Protein AF-A0A9P6APE2-F1 (afdb_monomer_lite)

Secondary structure (DSSP, 8-state):
------------TT---PPPPPSTTTTS--TTSGGG------GGGSTTS---HHHH-HHHHHHHHHHHHHHHHHHHHHHHHHHHHHHHHHHHHHHHHHHHHHHH---HHHHHHHHHHHHHHHHHHHHHHHHHT--

Organism: NCBI:txid1448309

Structure (mmCIF, N/CA/C/O backbone):
data_AF-A0A9P6APE2-F1
#
_entry.id   AF-A0A9P6APE2-F1
#
loop_
_atom_site.group_PDB
_atom_site.id
_atom_site.type_symbol
_atom_site.label_atom_id
_atom_site.label_alt_id
_atom_site.label_comp_id
_atom_site.label_asym_id
_atom_site.label_entity_id
_atom_site.label_seq_id
_atom_site.pdbx_PDB_ins_code
_atom_site.Cartn_x
_atom_site.Cartn_y
_atom_site.Cartn_z
_atom_site.occupancy
_atom_site.B_iso_or_equiv
_atom_site.auth_seq_id
_atom_site.auth_comp_id
_atom_site.auth_asym_id
_atom_site.auth_atom_id
_atom_site.pdbx_PDB_model_num
ATOM 1 N N . MET A 1 1 ? -27.634 24.650 -45.430 1.00 32.34 1 MET A N 1
ATOM 2 C CA . MET A 1 1 ? -27.142 23.444 -46.127 1.00 32.34 1 MET A CA 1
ATOM 3 C C . MET A 1 1 ? -25.863 23.854 -46.843 1.00 32.34 1 MET A C 1
ATOM 5 O O . MET A 1 1 ? -25.948 24.562 -47.834 1.00 32.34 1 MET A O 1
ATOM 9 N N . VAL A 1 2 ? -24.692 23.590 -46.256 1.00 36.38 2 VAL A N 1
ATOM 10 C CA . VAL A 1 2 ? -23.396 23.996 -46.831 1.00 36.38 2 VAL A CA 1
ATOM 11 C C . VAL A 1 2 ? -22.705 22.730 -47.317 1.00 36.38 2 VAL A C 1
ATOM 13 O O . VAL A 1 2 ? -22.309 21.895 -46.507 1.00 36.38 2 VAL A O 1
ATOM 16 N N . GLU A 1 3 ? -22.609 22.563 -48.633 1.00 38.06 3 GLU A N 1
ATOM 17 C CA . GLU A 1 3 ? -21.834 21.484 -49.241 1.00 38.06 3 GLU A CA 1
ATOM 18 C C . GLU A 1 3 ? -20.341 21.741 -49.024 1.00 38.06 3 GLU A C 1
ATOM 20 O O . GLU A 1 3 ? -19.761 22.695 -49.550 1.00 38.06 3 GLU A O 1
ATOM 25 N N . TYR A 1 4 ? -19.697 20.870 -48.251 1.00 32.28 4 TYR A N 1
ATOM 26 C CA . TYR A 1 4 ? -18.245 20.853 -48.139 1.00 32.28 4 TYR A CA 1
ATOM 27 C C . TYR A 1 4 ? -17.658 20.274 -49.430 1.00 32.28 4 TYR A C 1
ATOM 29 O O . TYR A 1 4 ? -17.611 19.060 -49.636 1.00 32.28 4 TYR A O 1
ATOM 37 N N . ARG A 1 5 ? -17.186 21.155 -50.316 1.00 41.78 5 ARG A N 1
ATOM 38 C CA . ARG A 1 5 ? -16.381 20.785 -51.484 1.00 41.78 5 ARG A CA 1
ATOM 39 C C . ARG A 1 5 ? -15.081 20.132 -51.000 1.00 41.78 5 ARG A C 1
ATOM 41 O O . ARG A 1 5 ? -14.122 20.829 -50.669 1.00 41.78 5 ARG A O 1
ATOM 48 N N . ARG A 1 6 ? -15.026 18.795 -50.971 1.00 46.59 6 ARG A N 1
ATOM 49 C CA . ARG A 1 6 ? -13.772 18.045 -50.802 1.00 46.59 6 ARG A CA 1
ATOM 50 C C . ARG A 1 6 ? -12.867 18.361 -51.991 1.00 46.59 6 ARG A C 1
ATOM 52 O O . ARG A 1 6 ? -13.025 17.796 -53.068 1.00 46.59 6 ARG A O 1
ATOM 59 N N . ARG A 1 7 ? -11.917 19.278 -51.806 1.00 42.88 7 ARG A N 1
ATOM 60 C CA . ARG A 1 7 ? -10.732 19.338 -52.665 1.00 42.88 7 ARG A CA 1
ATOM 61 C C . ARG A 1 7 ? -9.956 18.053 -52.402 1.00 42.88 7 ARG A C 1
ATOM 63 O O . ARG A 1 7 ? -9.355 17.905 -51.342 1.00 42.88 7 ARG A O 1
ATOM 70 N N . SER A 1 8 ? -10.022 17.112 -53.333 1.00 45.38 8 SER A N 1
ATOM 71 C CA . SER A 1 8 ? -9.155 15.941 -53.366 1.00 45.38 8 SER A CA 1
ATOM 72 C C . SER A 1 8 ? -7.711 16.434 -53.471 1.00 45.38 8 SER A C 1
ATOM 74 O O . SER A 1 8 ? -7.248 16.820 -54.542 1.00 45.38 8 SER A O 1
ATOM 76 N N . LYS A 1 9 ? -7.006 16.485 -52.334 1.00 55.78 9 LYS A N 1
ATOM 77 C CA . LYS A 1 9 ? -5.546 16.576 -52.338 1.00 55.78 9 LYS A CA 1
ATOM 78 C C . LYS A 1 9 ? -5.054 15.327 -53.059 1.00 55.78 9 LYS A C 1
ATOM 80 O O . LYS A 1 9 ? -5.344 14.217 -52.626 1.00 55.78 9 LYS A O 1
ATOM 85 N N . ILE A 1 10 ? -4.384 15.526 -54.188 1.00 55.19 10 ILE A N 1
ATOM 86 C CA . ILE A 1 10 ? -3.673 14.468 -54.898 1.00 55.19 10 ILE A CA 1
ATOM 87 C C . ILE A 1 10 ? -2.603 13.975 -53.925 1.00 55.19 10 ILE A C 1
ATOM 89 O O . ILE A 1 10 ? -1.643 14.684 -53.636 1.00 55.19 10 ILE A O 1
ATOM 93 N N . ILE A 1 11 ? -2.842 12.805 -53.343 1.00 57.62 11 ILE A N 1
ATOM 94 C CA . ILE A 1 11 ? -1.864 12.092 -52.531 1.00 57.62 11 ILE A CA 1
ATOM 95 C C . ILE A 1 11 ? -0.781 11.634 -53.517 1.00 57.62 11 ILE A C 1
ATOM 97 O O . ILE A 1 11 ? -1.109 11.026 -54.540 1.00 57.62 11 ILE A O 1
ATOM 101 N N . SER A 1 12 ? 0.481 12.013 -53.277 1.00 63.25 12 SER A N 1
ATOM 102 C CA . SER A 1 12 ? 1.607 11.566 -54.110 1.00 63.25 12 SER A CA 1
ATOM 103 C C . SER A 1 12 ? 1.589 10.039 -54.195 1.00 63.25 12 SER A C 1
ATOM 105 O O . SER A 1 12 ? 1.240 9.386 -53.215 1.00 63.25 12 SER A O 1
ATOM 107 N N . ARG A 1 13 ? 1.938 9.456 -55.349 1.00 56.19 13 ARG A N 1
ATOM 108 C CA . ARG A 1 13 ? 1.876 7.992 -55.543 1.00 56.19 13 ARG A CA 1
ATOM 109 C C . ARG A 1 13 ? 2.740 7.212 -54.546 1.00 56.19 13 ARG A C 1
ATOM 111 O O . ARG A 1 13 ? 2.429 6.057 -54.286 1.00 56.19 13 ARG A O 1
ATOM 118 N N . ASP A 1 14 ? 3.733 7.874 -53.960 1.00 56.56 14 ASP A N 1
ATOM 119 C CA . ASP A 1 14 ? 4.653 7.313 -52.967 1.00 56.56 14 ASP A CA 1
ATOM 120 C C . ASP A 1 14 ? 4.332 7.758 -51.530 1.00 56.56 14 ASP A C 1
ATOM 122 O O . ASP A 1 14 ? 5.128 7.558 -50.618 1.00 56.56 14 ASP A O 1
ATOM 126 N N . ALA A 1 15 ? 3.188 8.409 -51.304 1.00 59.09 15 ALA A N 1
ATOM 127 C CA . ALA A 1 15 ? 2.824 8.849 -49.967 1.00 59.09 15 ALA A CA 1
ATOM 128 C C . ALA A 1 15 ? 2.427 7.647 -49.104 1.00 59.09 15 ALA A C 1
ATOM 130 O O . ALA A 1 15 ? 1.504 6.899 -49.439 1.00 59.09 15 ALA A O 1
ATOM 131 N N . TYR A 1 16 ? 3.103 7.505 -47.967 1.00 61.31 16 TYR A N 1
ATOM 132 C CA . TYR A 1 16 ? 2.732 6.550 -46.936 1.00 61.31 16 TYR A CA 1
ATOM 133 C C . TYR A 1 16 ? 1.323 6.873 -46.424 1.00 61.31 16 TYR A C 1
ATOM 135 O O . TYR A 1 16 ? 1.062 7.970 -45.927 1.00 61.31 16 TYR A O 1
ATOM 143 N N . ILE A 1 17 ? 0.399 5.924 -46.586 1.00 65.38 17 ILE A N 1
ATOM 144 C CA . ILE A 1 17 ? -0.952 6.011 -46.032 1.00 65.38 17 ILE A CA 1
ATOM 145 C C . ILE A 1 17 ? -0.917 5.272 -44.693 1.00 65.38 17 ILE A C 1
ATOM 147 O O . ILE A 1 17 ? -0.709 4.056 -44.709 1.00 65.38 17 ILE A O 1
ATOM 151 N N . PRO A 1 18 ? -1.116 5.963 -43.554 1.00 61.69 18 PRO A N 1
ATOM 152 C CA . PRO A 1 18 ? -1.183 5.298 -42.262 1.00 61.69 18 PRO A CA 1
ATOM 153 C C . PRO A 1 18 ? -2.294 4.239 -42.254 1.00 61.69 18 PRO A C 1
ATOM 155 O O . PRO A 1 18 ? -3.334 4.446 -42.897 1.00 61.69 18 PRO A O 1
ATOM 158 N N . PRO A 1 19 ? -2.105 3.120 -41.539 1.00 70.50 19 PRO A N 1
ATOM 159 C CA . PRO A 1 19 ? -3.157 2.128 -41.371 1.00 70.50 19 PRO A CA 1
ATOM 160 C C . PRO A 1 19 ? -4.410 2.762 -40.747 1.00 70.50 19 PRO A C 1
ATOM 162 O O . PRO A 1 19 ? -4.355 3.755 -40.019 1.00 70.50 19 PRO A O 1
ATOM 165 N N . MET A 1 20 ? -5.581 2.218 -41.091 1.00 72.94 20 MET A N 1
ATOM 166 C CA . MET A 1 20 ? -6.843 2.712 -40.542 1.00 72.94 20 MET A CA 1
ATOM 167 C C . MET A 1 20 ? -6.895 2.438 -39.042 1.00 72.94 20 MET A C 1
ATOM 169 O O . MET A 1 20 ? -6.925 1.284 -38.624 1.00 72.94 20 MET A O 1
ATOM 173 N N . LEU A 1 21 ? -6.973 3.509 -38.258 1.00 69.00 21 LEU A N 1
ATOM 174 C CA . LEU A 1 21 ? -7.105 3.421 -36.814 1.00 69.00 21 LEU A CA 1
ATOM 175 C C . LEU A 1 21 ? -8.481 2.859 -36.433 1.00 69.00 21 LEU A C 1
ATOM 177 O O . LEU A 1 21 ? -9.518 3.389 -36.855 1.00 69.00 21 LEU A O 1
ATOM 181 N N . SER A 1 22 ? -8.487 1.803 -35.623 1.00 76.38 22 SER A N 1
ATOM 182 C CA . SER A 1 22 ? -9.709 1.271 -35.018 1.00 76.38 22 SER A CA 1
ATOM 183 C C . SER A 1 22 ? -10.376 2.346 -34.151 1.00 76.38 22 SER A C 1
ATOM 185 O O . SER A 1 22 ? -9.709 3.068 -33.409 1.00 76.38 22 SER A O 1
ATOM 187 N N . LYS A 1 23 ? -11.702 2.494 -34.254 1.00 75.31 23 LYS A N 1
ATOM 188 C CA . LYS A 1 23 ? -12.455 3.472 -33.440 1.00 75.31 23 LYS A CA 1
ATOM 189 C C . LYS A 1 23 ? -12.864 2.877 -32.099 1.00 75.31 23 LYS A C 1
ATOM 191 O O . LYS A 1 23 ? -13.124 3.598 -31.135 1.00 75.31 23 LYS A O 1
ATOM 196 N N . GLU A 1 24 ? -12.936 1.558 -32.049 1.00 75.25 24 GLU A N 1
ATOM 197 C CA . GLU A 1 24 ? -13.211 0.763 -30.875 1.00 75.25 24 GLU A CA 1
ATOM 198 C C . GLU A 1 24 ? -12.045 0.914 -29.891 1.00 75.25 24 GLU A C 1
ATOM 200 O O . GLU A 1 24 ? -10.941 0.452 -30.148 1.00 75.25 24 GLU A O 1
ATOM 205 N N . GLY A 1 25 ? -12.280 1.583 -28.758 1.00 67.25 25 GLY A N 1
ATOM 206 C CA . GLY A 1 25 ? -11.247 1.781 -27.735 1.00 67.25 25 GLY A CA 1
ATOM 207 C C . GLY A 1 25 ? -10.354 3.011 -27.924 1.00 67.25 25 GLY A C 1
ATOM 208 O O . GLY A 1 25 ? -9.572 3.290 -27.029 1.00 67.25 25 GLY A O 1
ATOM 209 N N . LEU A 1 26 ? -10.547 3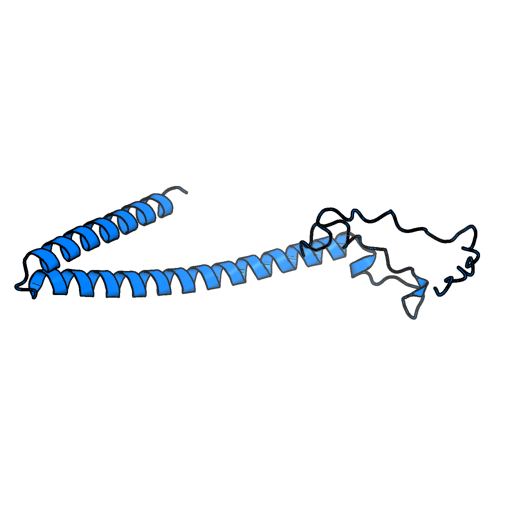.814 -28.979 1.00 65.75 26 LEU A N 1
ATOM 210 C CA . LEU A 1 26 ? -9.762 5.027 -29.286 1.00 65.75 26 LEU A CA 1
ATOM 211 C C . LEU A 1 26 ? -9.654 6.039 -28.123 1.00 65.75 26 LEU A C 1
ATOM 213 O O . LEU A 1 26 ? -8.676 6.770 -28.013 1.00 65.75 26 LEU A O 1
ATOM 217 N N . TYR A 1 27 ? -10.663 6.092 -27.250 1.00 69.44 27 TYR A N 1
ATOM 218 C CA . TYR A 1 27 ? -10.694 6.986 -26.082 1.00 69.44 27 TYR A CA 1
ATOM 219 C C . TYR A 1 27 ? -10.287 6.304 -24.772 1.00 69.44 27 TYR A C 1
ATOM 221 O O . TYR A 1 27 ? -10.323 6.924 -23.709 1.00 69.44 27 TYR A O 1
ATOM 229 N N . ARG A 1 28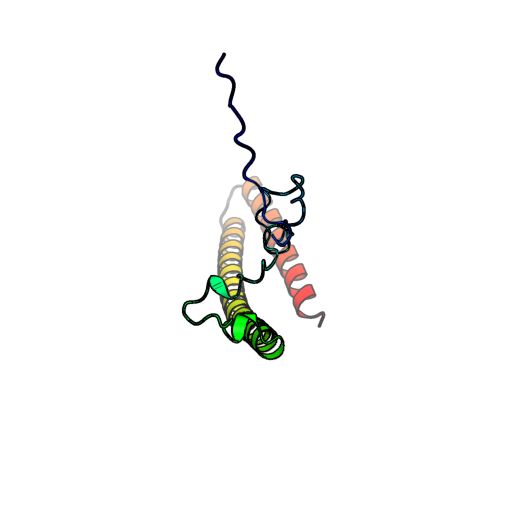 ? -9.928 5.019 -24.822 1.00 69.31 28 ARG A N 1
ATOM 230 C CA . ARG A 1 28 ? -9.312 4.317 -23.701 1.00 69.31 28 ARG A CA 1
ATOM 231 C C . ARG A 1 28 ? -7.827 4.631 -23.811 1.00 69.31 28 ARG A C 1
ATOM 233 O O . ARG A 1 28 ? -7.137 4.056 -24.640 1.00 69.31 28 ARG A O 1
ATOM 240 N N . LEU A 1 29 ? -7.392 5.634 -23.052 1.00 59.75 29 LEU A N 1
ATOM 241 C CA . LEU A 1 29 ? -6.017 6.127 -23.032 1.00 59.75 29 LEU A CA 1
ATOM 242 C C . LEU A 1 29 ? -5.103 5.056 -22.421 1.00 59.75 29 LEU A C 1
ATOM 244 O O . LEU A 1 29 ? -4.791 5.091 -21.235 1.00 59.75 29 LEU A O 1
ATOM 248 N N . ASP A 1 30 ? -4.758 4.069 -23.229 1.00 69.62 30 ASP A N 1
ATOM 249 C CA . ASP A 1 30 ? -3.887 2.960 -22.884 1.00 69.62 30 ASP A CA 1
ATOM 250 C C . ASP A 1 30 ? -2.691 2.996 -23.842 1.00 69.62 30 ASP A C 1
ATOM 252 O O . ASP A 1 30 ? -2.852 3.258 -25.036 1.00 69.62 30 ASP A O 1
ATOM 256 N N . VAL A 1 31 ? -1.491 2.855 -23.283 1.00 62.19 31 VAL A N 1
ATOM 257 C CA . VAL A 1 31 ? -0.206 3.043 -23.977 1.00 62.19 31 VAL A CA 1
ATOM 258 C C . VAL A 1 31 ? 0.051 1.905 -24.970 1.00 62.19 31 VAL A C 1
ATOM 260 O O . VAL A 1 31 ? 0.769 2.099 -25.944 1.00 62.19 31 VAL A O 1
ATOM 263 N N . ASP A 1 32 ? -0.623 0.767 -24.788 1.00 63.19 32 ASP A N 1
ATOM 264 C CA . ASP A 1 32 ? -0.530 -0.407 -25.663 1.00 63.19 32 ASP A CA 1
ATOM 265 C C . ASP A 1 32 ? -1.490 -0.357 -26.872 1.00 63.19 32 ASP A C 1
ATOM 267 O O . ASP A 1 32 ? -1.561 -1.306 -27.652 1.00 63.19 32 ASP A O 1
ATOM 271 N N . GLN A 1 33 ? -2.277 0.714 -27.033 1.00 64.62 33 GLN A N 1
ATOM 272 C CA . GLN A 1 33 ? -3.204 0.857 -28.164 1.00 64.62 33 GLN A CA 1
ATOM 273 C C . GLN A 1 33 ? -2.467 1.266 -29.446 1.00 64.62 33 GLN A C 1
ATOM 275 O O . GLN A 1 33 ? -1.590 2.127 -29.411 1.00 64.62 33 GLN A O 1
ATOM 280 N N . ASP A 1 34 ? -2.935 0.765 -30.594 1.00 61.00 34 ASP A N 1
ATOM 281 C CA . ASP A 1 34 ? -2.407 1.056 -31.945 1.00 61.00 34 ASP A CA 1
ATOM 282 C C . ASP A 1 34 ? -2.358 2.561 -32.291 1.00 61.00 34 ASP A C 1
ATOM 284 O O . ASP A 1 34 ? -1.731 2.982 -33.257 1.00 61.00 34 ASP A O 1
ATOM 288 N N . ILE A 1 35 ? -3.018 3.410 -31.499 1.00 60.66 35 ILE A N 1
ATOM 289 C CA . ILE A 1 35 ? -2.976 4.875 -31.628 1.00 60.66 35 ILE A CA 1
ATOM 290 C C . ILE A 1 35 ? -1.591 5.449 -31.305 1.00 60.66 35 ILE A C 1
ATOM 292 O O . ILE A 1 35 ? -1.278 6.560 -31.729 1.00 60.66 35 ILE A O 1
ATOM 296 N N . TRP A 1 36 ? -0.794 4.693 -30.547 1.00 64.06 36 TRP A N 1
ATOM 297 C CA . TRP A 1 36 ? 0.602 4.967 -30.232 1.00 64.06 36 TRP A CA 1
ATOM 298 C C . TRP A 1 36 ? 1.554 4.230 -31.168 1.00 64.06 36 TRP A C 1
ATOM 300 O O . TRP A 1 36 ? 2.738 4.132 -30.843 1.00 64.06 36 TRP A O 1
ATOM 310 N N . GLU A 1 37 ? 1.069 3.708 -32.309 1.00 57.09 37 GLU A N 1
ATOM 311 C CA . GLU A 1 37 ? 1.950 3.235 -33.372 1.00 57.09 37 GLU A CA 1
ATOM 312 C C . GLU A 1 37 ? 3.066 4.265 -33.557 1.00 57.09 37 GLU A C 1
ATOM 314 O O . GLU A 1 37 ? 2.810 5.443 -33.817 1.00 57.09 37 GLU A O 1
ATOM 319 N N . ASP A 1 38 ? 4.302 3.795 -33.361 1.00 58.50 38 ASP A N 1
ATOM 320 C CA . ASP A 1 38 ? 5.549 4.502 -33.625 1.00 58.50 38 ASP A CA 1
ATOM 321 C C . ASP A 1 38 ? 5.558 4.743 -35.139 1.00 58.50 38 ASP A C 1
ATOM 323 O O . ASP A 1 38 ? 6.202 4.017 -35.904 1.00 58.50 38 ASP A O 1
ATOM 327 N N . THR A 1 39 ? 4.750 5.704 -35.613 1.00 53.34 39 THR A N 1
ATOM 328 C CA . THR A 1 39 ? 4.908 6.305 -36.926 1.00 53.34 39 THR A CA 1
ATOM 329 C C . THR A 1 39 ? 6.314 6.832 -36.870 1.00 53.34 39 THR A C 1
ATOM 331 O O . THR A 1 39 ? 6.543 7.900 -36.303 1.00 53.34 39 THR A O 1
ATOM 334 N N . ARG A 1 40 ? 7.253 6.006 -37.345 1.00 53.91 40 ARG A N 1
ATOM 335 C CA . ARG A 1 40 ? 8.648 6.352 -37.546 1.00 53.91 40 ARG A CA 1
ATOM 336 C C . ARG A 1 40 ? 8.584 7.746 -38.120 1.00 53.91 40 ARG A C 1
ATOM 338 O O . ARG A 1 40 ? 8.085 7.880 -39.239 1.00 53.91 40 ARG A O 1
ATOM 345 N N . GLY A 1 41 ? 8.949 8.749 -37.313 1.00 55.38 41 GLY A N 1
ATOM 346 C CA . GLY A 1 41 ? 9.001 10.119 -37.796 1.00 55.38 41 GLY A CA 1
ATOM 347 C C . GLY A 1 41 ? 9.729 10.027 -39.118 1.00 55.38 41 GLY A C 1
ATOM 348 O O . GLY A 1 41 ? 10.750 9.325 -39.192 1.00 55.38 41 GLY A O 1
ATOM 349 N N . ASP A 1 42 ? 9.133 10.562 -40.180 1.00 57.88 42 ASP A N 1
ATOM 350 C CA . ASP A 1 42 ? 9.832 10.489 -41.447 1.00 57.88 42 ASP A CA 1
ATOM 351 C C . ASP A 1 42 ? 11.170 11.182 -41.194 1.00 57.88 42 ASP A C 1
ATOM 353 O O . ASP A 1 42 ? 11.282 12.107 -40.385 1.00 57.88 42 ASP A O 1
ATOM 357 N N . VAL A 1 43 ? 12.232 10.678 -41.795 1.00 61.03 43 VAL A N 1
ATOM 358 C CA . VAL A 1 43 ? 13.581 11.188 -41.574 1.00 61.03 43 VAL A CA 1
ATOM 359 C C . VAL A 1 43 ? 13.610 12.714 -41.813 1.00 61.03 43 VAL A C 1
ATOM 361 O O . VAL A 1 43 ? 14.368 13.436 -41.169 1.00 61.03 43 VAL A O 1
ATOM 364 N N . THR A 1 44 ? 12.696 13.205 -42.659 1.00 61.09 44 THR A N 1
ATOM 365 C CA . THR A 1 44 ? 12.398 14.613 -42.955 1.00 61.09 44 THR A CA 1
ATOM 366 C C . THR A 1 44 ? 11.901 15.462 -41.781 1.00 61.09 44 THR A C 1
ATOM 368 O O . THR A 1 44 ? 11.979 16.685 -41.862 1.00 61.09 44 THR A O 1
ATOM 371 N N . ASP A 1 45 ? 11.385 14.851 -40.715 1.00 66.81 45 ASP A N 1
ATOM 372 C CA . ASP A 1 45 ? 10.904 15.539 -39.510 1.00 66.81 45 ASP A CA 1
ATOM 373 C C . ASP A 1 45 ? 12.059 15.940 -38.574 1.00 66.81 45 ASP A C 1
ATOM 375 O O . ASP A 1 45 ? 11.868 16.712 -37.631 1.00 66.81 45 ASP A O 1
ATOM 379 N N . PHE A 1 46 ? 13.275 15.451 -38.847 1.00 72.19 46 PHE A N 1
ATOM 380 C CA . PHE A 1 46 ? 14.481 15.767 -38.089 1.00 72.19 46 PHE A CA 1
ATOM 381 C C . PHE A 1 46 ? 15.383 16.736 -38.871 1.00 72.19 46 PHE A C 1
ATOM 383 O O . PHE A 1 46 ? 15.565 16.563 -40.077 1.00 72.19 46 PHE A O 1
ATOM 390 N N . PRO A 1 47 ? 15.989 17.740 -38.202 1.00 71.31 47 PRO A N 1
ATOM 391 C CA . PRO A 1 47 ? 16.706 18.840 -38.858 1.00 71.31 47 PRO A CA 1
ATOM 392 C C . PRO A 1 47 ? 17.855 18.397 -39.777 1.00 71.31 47 PRO A C 1
ATOM 394 O O . PRO A 1 47 ? 18.147 19.094 -40.746 1.00 71.31 47 PRO A O 1
ATOM 397 N N . ASP A 1 48 ? 18.449 17.229 -39.517 1.00 78.75 48 ASP A N 1
ATOM 398 C CA . ASP A 1 48 ? 19.570 16.687 -40.294 1.00 78.75 48 ASP A CA 1
ATOM 399 C C . ASP A 1 48 ? 19.170 15.553 -41.245 1.00 78.75 48 ASP A C 1
ATOM 401 O O . ASP A 1 48 ? 20.031 14.958 -41.893 1.00 78.75 48 ASP A O 1
ATOM 405 N N . GLY A 1 49 ? 17.884 15.202 -41.328 1.00 75.19 49 GLY A N 1
ATOM 406 C CA . GLY A 1 49 ? 17.493 14.018 -42.080 1.00 75.19 49 GLY A CA 1
ATOM 407 C C . GLY A 1 49 ? 18.093 12.742 -41.479 1.00 75.19 49 GLY A C 1
ATOM 408 O O . GLY A 1 49 ? 18.503 11.844 -42.215 1.00 75.19 49 GLY A O 1
ATOM 409 N N . VAL A 1 50 ? 18.202 12.661 -40.150 1.00 78.56 50 VAL A N 1
ATOM 410 C CA . VAL A 1 50 ? 18.717 11.484 -39.439 1.00 78.56 50 VAL A CA 1
ATOM 411 C C . VAL A 1 50 ? 17.851 11.227 -38.216 1.00 78.56 50 VAL A C 1
ATOM 413 O O . VAL A 1 50 ? 17.648 12.115 -37.387 1.00 78.56 50 VAL A O 1
ATOM 416 N N . LEU A 1 51 ? 17.360 9.994 -38.089 1.00 80.00 51 LEU A N 1
ATOM 417 C CA . LEU A 1 51 ? 16.632 9.574 -36.897 1.00 80.00 51 LEU A CA 1
ATOM 418 C C . LEU A 1 51 ? 17.588 9.493 -35.706 1.00 80.00 51 LEU A C 1
ATOM 420 O O . LEU A 1 51 ? 18.673 8.914 -35.828 1.00 80.00 51 LEU A O 1
ATOM 424 N N . PRO A 1 52 ? 17.198 10.012 -34.534 1.00 82.75 52 PRO A N 1
ATOM 425 C CA . PRO A 1 52 ? 18.033 9.899 -33.359 1.00 82.75 52 PRO A CA 1
ATOM 426 C C . PRO A 1 52 ? 18.184 8.423 -32.941 1.00 82.75 52 PRO A C 1
ATOM 428 O O . PRO A 1 52 ? 17.263 7.624 -33.137 1.00 82.75 52 PRO A O 1
ATOM 431 N N . PRO A 1 53 ? 19.311 8.034 -32.317 1.00 82.69 53 PRO A N 1
ATOM 432 C CA . PRO A 1 53 ? 19.583 6.630 -32.007 1.00 82.69 53 PRO A CA 1
ATOM 433 C C . PRO A 1 53 ? 18.539 5.977 -31.090 1.00 82.69 53 PRO A C 1
ATOM 435 O O . PRO A 1 53 ? 18.212 4.813 -31.276 1.00 82.69 53 PRO A O 1
ATOM 438 N N . TRP A 1 54 ? 17.931 6.726 -30.164 1.00 83.12 54 TRP A N 1
ATOM 439 C CA . TRP A 1 54 ? 16.834 6.222 -29.325 1.00 83.12 54 TRP A CA 1
ATOM 440 C C . TRP A 1 54 ? 15.558 5.881 -30.115 1.00 83.12 54 TRP A C 1
ATOM 442 O O . TRP A 1 54 ? 14.697 5.181 -29.596 1.00 83.12 54 TRP A O 1
ATOM 452 N N . LEU A 1 55 ? 15.432 6.343 -31.364 1.00 78.12 55 LEU A N 1
ATOM 453 C CA . LEU A 1 55 ? 14.308 6.051 -32.256 1.00 78.12 55 LEU A CA 1
ATOM 454 C C . LEU A 1 55 ? 14.662 5.011 -33.336 1.00 78.12 55 LEU A C 1
ATOM 456 O O . LEU A 1 55 ? 13.789 4.252 -33.760 1.00 78.12 55 LEU A O 1
ATOM 460 N N . ALA A 1 56 ? 15.927 4.939 -33.759 1.00 80.06 56 ALA A N 1
ATOM 461 C CA . ALA A 1 56 ? 16.381 4.063 -34.844 1.00 80.06 56 ALA A CA 1
ATOM 462 C C . ALA A 1 56 ? 17.070 2.765 -34.383 1.00 80.06 56 ALA A C 1
ATOM 464 O O . ALA A 1 56 ? 16.977 1.751 -35.074 1.00 80.06 56 ALA A O 1
ATOM 465 N N . ASP A 1 57 ? 17.757 2.779 -33.240 1.00 84.69 57 ASP A N 1
ATOM 466 C CA . ASP A 1 57 ? 18.538 1.648 -32.737 1.00 84.69 57 ASP A CA 1
ATOM 467 C C . ASP A 1 57 ? 17.730 0.844 -31.707 1.00 84.69 57 ASP A C 1
ATOM 469 O O . ASP A 1 57 ? 17.405 1.317 -30.613 1.00 84.69 57 ASP A O 1
ATOM 473 N N . ALA A 1 58 ? 17.422 -0.407 -32.057 1.00 85.06 58 ALA A N 1
ATOM 474 C CA . ALA A 1 58 ? 16.683 -1.326 -31.198 1.00 85.06 58 ALA A CA 1
ATOM 475 C C . ALA A 1 58 ? 17.417 -1.637 -29.882 1.00 85.06 58 ALA A C 1
ATOM 477 O O . ALA A 1 58 ? 16.771 -1.795 -28.847 1.00 85.06 58 ALA A O 1
ATOM 478 N N . SER A 1 59 ? 18.752 -1.684 -29.891 1.00 88.75 59 SER A N 1
ATOM 479 C CA . SER A 1 59 ? 19.547 -1.911 -28.682 1.00 88.75 59 SER A CA 1
ATOM 480 C C . SER A 1 59 ? 19.459 -0.720 -27.731 1.00 88.75 59 SER A C 1
ATOM 482 O O . SER A 1 59 ? 19.401 -0.912 -26.517 1.00 88.75 59 SER A O 1
ATOM 484 N N . ILE A 1 60 ? 19.436 0.505 -28.264 1.00 88.31 60 ILE A N 1
ATOM 485 C CA . ILE A 1 60 ? 19.298 1.720 -27.450 1.00 88.31 60 ILE A CA 1
ATOM 486 C C . ILE A 1 60 ? 17.881 1.820 -26.887 1.00 88.31 60 ILE A C 1
ATOM 488 O O . ILE A 1 60 ? 17.738 2.072 -25.692 1.00 88.31 60 ILE A O 1
ATOM 492 N N . LYS A 1 61 ? 16.843 1.551 -27.694 1.00 85.06 61 LYS A N 1
ATOM 493 C CA . LYS A 1 61 ? 15.452 1.465 -27.213 1.00 85.06 61 LYS A CA 1
ATOM 494 C C . LYS A 1 61 ? 15.322 0.478 -26.059 1.00 85.06 61 LYS A C 1
ATOM 496 O O . LYS A 1 61 ? 14.837 0.842 -24.991 1.00 85.06 61 LYS A O 1
ATOM 501 N N . GLN A 1 62 ? 15.827 -0.740 -26.251 1.00 84.50 62 GLN A N 1
ATOM 502 C CA . GLN A 1 62 ? 15.776 -1.772 -25.223 1.00 84.50 62 GLN A CA 1
ATOM 503 C C . GLN A 1 62 ? 16.533 -1.349 -23.959 1.00 84.50 62 GLN A C 1
ATOM 505 O O . GLN A 1 62 ? 16.028 -1.533 -22.856 1.00 84.50 62 GLN A O 1
ATOM 510 N N . GLY A 1 63 ? 17.710 -0.735 -24.107 1.00 92.69 63 GLY A N 1
ATOM 511 C CA . GLY A 1 63 ? 18.479 -0.213 -22.978 1.00 92.69 63 GLY A CA 1
ATOM 512 C C . GLY A 1 63 ? 17.725 0.852 -22.176 1.00 92.69 63 GLY A C 1
ATOM 513 O O . GLY A 1 63 ? 17.756 0.818 -20.947 1.00 92.69 63 GLY A O 1
ATOM 514 N N . ILE A 1 64 ? 17.012 1.762 -22.850 1.00 89.00 64 ILE A N 1
ATOM 515 C CA . ILE A 1 64 ? 16.174 2.784 -22.203 1.00 89.00 64 ILE A CA 1
ATOM 516 C C . ILE A 1 64 ? 15.019 2.129 -21.440 1.00 89.00 64 ILE A C 1
ATOM 518 O O . ILE A 1 64 ? 14.845 2.424 -20.259 1.00 89.00 64 ILE A O 1
ATOM 522 N N . CYS A 1 65 ? 14.272 1.218 -22.076 1.00 87.88 65 CYS A N 1
ATOM 523 C CA . CYS A 1 65 ? 13.165 0.503 -21.433 1.00 87.88 65 CYS A CA 1
ATOM 524 C C . CYS A 1 65 ? 13.638 -0.248 -20.185 1.00 87.88 65 CYS A C 1
ATOM 526 O O . CYS A 1 65 ? 13.092 -0.048 -19.104 1.00 87.88 65 CYS A O 1
ATOM 528 N N . THR A 1 66 ? 14.716 -1.027 -20.299 1.00 92.62 66 THR A N 1
ATOM 529 C CA . THR A 1 66 ? 15.271 -1.778 -19.168 1.00 92.62 66 THR A CA 1
ATOM 530 C C . THR A 1 66 ? 15.769 -0.858 -18.050 1.00 92.62 66 THR A C 1
ATOM 532 O O . THR A 1 66 ? 15.576 -1.153 -16.872 1.00 92.62 66 THR A O 1
ATOM 535 N N . MET A 1 67 ? 16.384 0.284 -18.376 1.00 95.06 67 MET A N 1
ATOM 536 C CA . MET A 1 67 ? 16.789 1.254 -17.355 1.00 95.06 67 MET A CA 1
ATOM 537 C C . MET A 1 67 ? 15.575 1.871 -16.647 1.00 95.06 67 MET A C 1
ATOM 539 O O . MET A 1 67 ? 15.595 2.015 -15.423 1.00 95.06 67 MET A O 1
ATOM 543 N N . GLN A 1 68 ? 14.513 2.195 -17.388 1.00 93.94 68 GLN A N 1
ATOM 544 C CA . GLN A 1 68 ? 13.275 2.721 -16.821 1.00 93.94 68 GLN A CA 1
ATOM 545 C C . GLN A 1 68 ? 12.596 1.696 -15.911 1.00 93.94 68 GLN A C 1
ATOM 547 O O . GLN A 1 68 ? 12.190 2.052 -14.812 1.00 93.94 68 GLN A O 1
ATOM 552 N N . GLU A 1 69 ? 12.538 0.426 -16.310 1.00 94.62 69 GLU A N 1
ATOM 553 C CA . GLU A 1 69 ? 12.028 -0.664 -15.470 1.00 94.62 69 GLU A CA 1
ATOM 554 C C . GLU A 1 69 ? 12.806 -0.767 -14.155 1.00 94.62 69 GLU A C 1
ATOM 556 O O . GLU A 1 69 ? 12.209 -0.852 -13.088 1.00 94.62 69 GLU A O 1
ATOM 561 N N . ILE A 1 70 ? 14.141 -0.693 -14.196 1.00 96.12 70 ILE A N 1
ATOM 562 C CA . ILE A 1 70 ? 14.968 -0.724 -12.981 1.00 96.12 70 ILE A CA 1
ATOM 563 C C . ILE A 1 70 ? 14.662 0.471 -12.070 1.00 96.12 70 ILE A C 1
ATOM 565 O O . ILE A 1 70 ? 14.610 0.311 -10.848 1.00 96.12 70 ILE A O 1
ATOM 569 N N . ILE A 1 71 ? 14.503 1.668 -12.638 1.00 96.06 71 ILE A N 1
ATOM 570 C CA . ILE A 1 71 ? 14.164 2.875 -11.875 1.00 96.06 71 ILE A CA 1
ATOM 571 C C . ILE A 1 71 ? 12.769 2.734 -11.260 1.00 96.06 71 ILE A C 1
ATOM 573 O O . ILE A 1 71 ? 12.633 2.922 -10.052 1.00 96.06 71 ILE A O 1
ATOM 577 N N . ASN A 1 72 ? 11.777 2.330 -12.053 1.00 94.38 72 ASN A N 1
ATOM 578 C CA . ASN A 1 72 ? 10.400 2.129 -11.610 1.00 94.38 72 ASN A CA 1
ATOM 579 C C . ASN A 1 72 ? 10.334 1.090 -10.491 1.00 94.38 72 ASN A C 1
ATOM 581 O O . ASN A 1 72 ? 9.784 1.377 -9.440 1.00 94.38 72 ASN A O 1
ATOM 585 N N . CYS A 1 73 ? 10.982 -0.066 -10.646 1.00 96.19 73 CYS A N 1
ATOM 586 C CA . CYS A 1 73 ? 11.030 -1.096 -9.607 1.00 96.19 73 CYS A CA 1
ATOM 587 C C . CYS A 1 73 ? 11.638 -0.579 -8.293 1.00 96.19 73 CYS A C 1
ATOM 589 O O . CYS A 1 73 ? 11.185 -0.945 -7.208 1.00 96.19 73 CYS A O 1
ATOM 591 N N . LYS A 1 74 ? 12.680 0.263 -8.358 1.00 96.31 74 LYS A N 1
ATOM 592 C CA . LYS A 1 74 ? 13.272 0.878 -7.157 1.00 96.31 74 LYS A CA 1
ATOM 593 C C . LYS A 1 74 ? 12.303 1.847 -6.499 1.00 96.31 74 LYS A C 1
ATOM 595 O O . LYS A 1 74 ? 12.154 1.816 -5.282 1.00 96.31 74 LYS A O 1
ATOM 600 N N . GLU A 1 75 ? 11.673 2.698 -7.296 1.00 96.25 75 GLU A N 1
ATOM 601 C CA . GLU A 1 75 ? 10.676 3.645 -6.818 1.00 96.25 75 GLU A CA 1
ATOM 602 C C . GLU A 1 75 ? 9.479 2.915 -6.191 1.00 96.25 75 GLU A C 1
ATOM 604 O O . GLU A 1 75 ? 9.131 3.186 -5.045 1.00 96.25 75 GLU A O 1
ATOM 609 N N . GLU A 1 76 ? 8.903 1.937 -6.888 1.00 96.44 76 GLU A N 1
ATOM 610 C CA . GLU A 1 76 ? 7.806 1.099 -6.402 1.00 96.44 76 GLU A CA 1
ATOM 611 C C . GLU A 1 76 ? 8.161 0.403 -5.090 1.00 96.44 76 GLU A C 1
ATOM 613 O O . GLU A 1 76 ? 7.343 0.368 -4.174 1.00 96.44 76 GLU A O 1
ATOM 618 N N . LEU A 1 77 ? 9.393 -0.093 -4.942 1.00 96.50 77 LEU A N 1
ATOM 619 C CA . LEU A 1 77 ? 9.843 -0.689 -3.688 1.00 96.50 77 LEU A CA 1
ATOM 620 C C . LEU A 1 77 ? 9.852 0.329 -2.535 1.00 96.50 77 LEU A C 1
ATOM 622 O O . LEU A 1 77 ? 9.467 -0.017 -1.415 1.00 96.50 77 LEU A O 1
ATOM 626 N N . GLU A 1 78 ? 10.280 1.569 -2.778 1.00 95.44 78 GLU A N 1
ATOM 627 C CA . GLU A 1 78 ? 10.217 2.630 -1.766 1.00 95.44 78 GLU A CA 1
ATOM 628 C C . GLU A 1 78 ? 8.766 2.997 -1.427 1.00 95.44 78 GLU A C 1
ATOM 630 O O . GLU A 1 78 ? 8.417 3.079 -0.245 1.00 95.44 78 GLU A O 1
ATOM 635 N N . TRP A 1 79 ? 7.889 3.110 -2.427 1.00 95.75 79 TRP A N 1
ATOM 636 C CA . TRP A 1 79 ? 6.456 3.319 -2.206 1.00 95.75 79 TRP A CA 1
ATOM 637 C C . TRP A 1 79 ? 5.822 2.176 -1.414 1.00 95.75 79 TRP A C 1
ATOM 639 O O . TRP A 1 79 ? 5.075 2.434 -0.472 1.00 95.75 79 TRP A O 1
ATOM 649 N N . CYS A 1 80 ? 6.167 0.922 -1.707 1.00 95.12 80 CYS A N 1
ATOM 650 C CA . CYS A 1 80 ? 5.707 -0.238 -0.948 1.00 95.12 80 CYS A CA 1
ATOM 651 C C . CYS A 1 80 ? 6.107 -0.156 0.531 1.00 95.12 80 CYS A C 1
ATOM 653 O O . CYS A 1 80 ? 5.300 -0.495 1.397 1.00 95.12 80 CYS A O 1
ATOM 655 N N . LYS A 1 81 ? 7.322 0.310 0.854 1.00 94.38 81 LYS A N 1
ATOM 656 C CA . LYS A 1 81 ? 7.756 0.496 2.252 1.00 94.38 81 LYS A CA 1
ATOM 657 C C . LYS A 1 81 ? 6.954 1.589 2.953 1.00 94.38 81 LYS A C 1
ATOM 659 O O . LYS A 1 81 ? 6.548 1.407 4.103 1.00 94.38 81 LYS A O 1
ATOM 664 N N . VAL A 1 82 ? 6.730 2.714 2.272 1.00 96.12 82 VAL A N 1
ATOM 665 C CA . VAL A 1 82 ? 5.931 3.829 2.797 1.00 96.12 82 VAL A CA 1
ATOM 666 C C . VAL A 1 82 ? 4.493 3.381 3.037 1.00 96.12 82 VAL A C 1
ATOM 668 O O . VAL A 1 82 ? 3.970 3.568 4.135 1.00 96.12 82 VAL A O 1
ATOM 671 N N . GLU A 1 83 ? 3.881 2.720 2.059 1.00 95.31 83 GLU A N 1
ATOM 672 C CA . GLU A 1 83 ? 2.507 2.234 2.152 1.00 95.31 83 GLU A CA 1
ATOM 673 C C . GLU A 1 83 ? 2.360 1.188 3.259 1.00 95.31 83 GLU A C 1
ATOM 675 O O . GLU A 1 83 ? 1.455 1.280 4.085 1.00 95.31 83 GLU A O 1
ATOM 680 N N . HIS A 1 84 ? 3.305 0.250 3.368 1.00 93.12 84 HIS A N 1
ATOM 681 C CA . HIS A 1 84 ? 3.348 -0.701 4.475 1.00 93.12 84 HIS A CA 1
ATOM 682 C C . HIS A 1 84 ? 3.400 0.008 5.840 1.00 93.12 84 HIS A C 1
ATOM 684 O O . HIS A 1 84 ? 2.652 -0.343 6.753 1.00 93.12 84 HIS A O 1
ATOM 690 N N . SER A 1 85 ? 4.252 1.028 5.989 1.00 94.81 85 SER A N 1
ATOM 691 C CA . SER A 1 85 ? 4.355 1.820 7.224 1.00 94.81 85 SER A CA 1
ATOM 692 C C . SER A 1 85 ? 3.054 2.566 7.551 1.00 94.81 85 SER A C 1
ATOM 694 O O . SER A 1 85 ? 2.598 2.570 8.701 1.00 94.81 85 SER A O 1
ATOM 696 N N . ASN A 1 86 ? 2.416 3.152 6.536 1.00 96.00 86 ASN A N 1
ATOM 697 C CA . ASN A 1 86 ? 1.146 3.860 6.670 1.00 96.00 86 ASN A CA 1
ATOM 698 C C . ASN A 1 86 ? 0.018 2.911 7.083 1.00 96.00 86 ASN A C 1
ATOM 700 O O . ASN A 1 86 ? -0.687 3.190 8.055 1.00 96.00 86 ASN A O 1
ATOM 704 N N . LEU A 1 87 ? -0.110 1.767 6.403 1.00 94.06 87 LEU A N 1
ATOM 705 C CA . LEU A 1 87 ? -1.091 0.730 6.719 1.00 94.06 87 LEU A CA 1
ATOM 706 C C . LEU A 1 87 ? -0.894 0.187 8.133 1.00 94.06 87 LEU A C 1
ATOM 708 O O . LEU A 1 87 ? -1.864 0.056 8.879 1.00 94.06 87 LEU A O 1
ATOM 712 N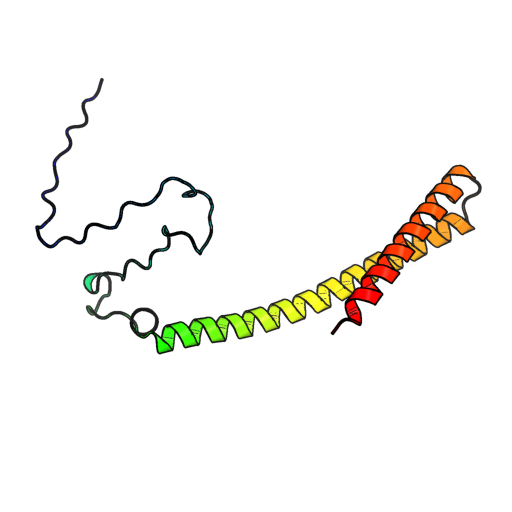 N . TRP A 1 88 ? 0.352 -0.070 8.539 1.00 94.06 88 TRP A N 1
ATOM 713 C CA . TRP A 1 88 ? 0.661 -0.524 9.893 1.00 94.06 88 TRP A CA 1
ATOM 714 C C . TRP A 1 88 ? 0.298 0.521 10.955 1.00 94.06 88 TRP A C 1
ATOM 716 O O . TRP A 1 88 ? -0.299 0.196 11.986 1.00 94.06 88 TRP A O 1
ATOM 726 N N . THR A 1 89 ? 0.619 1.789 10.695 1.00 97.00 89 THR A N 1
ATOM 727 C CA . THR A 1 89 ? 0.290 2.907 11.589 1.00 97.00 89 THR A CA 1
ATOM 728 C C . THR A 1 89 ? -1.218 3.084 11.725 1.00 97.00 89 THR A C 1
ATOM 730 O O . THR A 1 89 ? -1.722 3.256 12.837 1.00 97.00 89 THR A O 1
ATOM 733 N N . TRP A 1 90 ? -1.943 3.034 10.606 1.00 96.94 90 TRP A N 1
ATOM 734 C CA . TRP A 1 90 ? -3.399 3.097 10.586 1.00 96.94 90 TRP A CA 1
ATOM 735 C C . TRP A 1 90 ? -4.009 1.929 11.365 1.00 96.94 90 TRP A C 1
ATOM 737 O O . TRP A 1 90 ? -4.795 2.158 12.283 1.00 96.94 90 TRP A O 1
ATOM 747 N N . PHE A 1 91 ? -3.578 0.699 11.076 1.00 96.75 91 PHE A N 1
ATOM 748 C CA . PHE A 1 91 ? -4.083 -0.505 11.732 1.00 96.75 91 PHE A CA 1
ATOM 749 C C . PHE A 1 91 ? -3.855 -0.468 13.245 1.00 96.75 91 PHE A C 1
ATOM 751 O O . PHE A 1 91 ? -4.775 -0.729 14.013 1.00 96.75 91 PHE A O 1
ATOM 758 N N . SER A 1 92 ? -2.653 -0.090 13.686 1.00 95.94 92 SER A N 1
ATOM 759 C CA . SER A 1 92 ? -2.315 -0.003 15.113 1.00 95.94 92 SER A CA 1
ATOM 760 C C . SER A 1 92 ? -3.196 1.009 15.851 1.00 95.94 92 SER A C 1
ATOM 762 O O . SER A 1 92 ? -3.664 0.738 16.958 1.00 95.94 92 SER A O 1
ATOM 764 N N . LYS A 1 93 ? -3.449 2.171 15.233 1.00 97.62 93 LYS A N 1
ATOM 765 C CA . LYS A 1 93 ? -4.328 3.207 15.792 1.00 97.62 93 LYS A CA 1
ATOM 766 C C . LYS A 1 93 ? -5.774 2.731 15.872 1.00 97.62 93 LYS A C 1
ATOM 768 O O . LYS A 1 93 ? -6.386 2.869 16.926 1.00 97.62 93 LYS A O 1
ATOM 773 N N . GLU A 1 94 ? -6.287 2.160 14.787 1.00 96.94 94 GLU A N 1
ATOM 774 C CA . GLU A 1 94 ? -7.648 1.626 14.711 1.00 96.94 94 GLU A CA 1
ATOM 775 C C . GLU A 1 94 ? -7.857 0.521 15.754 1.00 96.94 94 GLU A C 1
ATOM 777 O O . GLU A 1 94 ? -8.783 0.594 16.555 1.00 96.94 94 GLU A O 1
ATOM 782 N N . TYR A 1 95 ? -6.954 -0.462 15.809 1.00 96.69 95 TYR A N 1
ATOM 783 C CA . TYR A 1 95 ? -7.025 -1.563 16.768 1.00 96.69 95 TYR A CA 1
ATOM 784 C C . TYR A 1 95 ? -7.048 -1.045 18.210 1.00 96.69 95 TYR A C 1
ATOM 786 O O . TYR A 1 95 ? -7.946 -1.391 18.972 1.00 96.69 95 TYR A O 1
ATOM 794 N N . THR A 1 96 ? -6.122 -0.144 18.559 1.00 97.12 96 THR A N 1
ATOM 795 C CA . THR A 1 96 ? -6.048 0.451 19.904 1.00 97.12 96 THR A CA 1
ATOM 796 C C . THR A 1 96 ? -7.313 1.246 20.246 1.00 97.12 96 THR A C 1
ATOM 798 O O . THR A 1 96 ? -7.765 1.236 21.389 1.00 97.12 96 THR A O 1
ATOM 801 N N . ALA A 1 97 ? -7.891 1.968 19.283 1.00 96.62 97 ALA A N 1
ATOM 802 C CA . ALA A 1 97 ? -9.102 2.750 19.507 1.00 96.62 97 ALA A CA 1
ATOM 803 C C . ALA A 1 97 ? -10.316 1.852 19.779 1.00 96.62 97 ALA A C 1
ATOM 805 O O . ALA A 1 97 ? -11.079 2.124 20.705 1.00 96.62 97 ALA A O 1
ATOM 806 N N . VAL A 1 98 ? -10.476 0.775 19.006 1.00 96.44 98 VAL A N 1
ATOM 807 C CA . VAL A 1 98 ? -11.591 -0.167 19.170 1.00 96.44 98 VAL A CA 1
ATOM 808 C C . VAL A 1 98 ? -11.422 -1.001 20.443 1.00 96.44 98 VAL A C 1
ATOM 810 O O . VAL A 1 98 ? -12.398 -1.211 21.153 1.00 96.44 98 VAL A O 1
ATOM 813 N N . GLU A 1 99 ? -10.200 -1.417 20.778 1.00 95.88 99 GLU A N 1
ATOM 814 C CA . GLU A 1 99 ? -9.897 -2.118 22.034 1.00 95.88 99 GLU A CA 1
ATOM 815 C C . GLU A 1 99 ? -10.281 -1.263 23.247 1.00 95.88 99 GLU A C 1
ATOM 817 O O . GLU A 1 99 ? -11.056 -1.696 24.096 1.00 95.88 99 GLU A O 1
ATOM 822 N N . ARG A 1 100 ? -9.876 0.012 23.259 1.00 95.44 100 ARG A N 1
ATOM 823 C CA . ARG A 1 100 ? -10.309 0.955 24.299 1.00 95.44 100 ARG A CA 1
ATOM 824 C C . ARG A 1 100 ? -11.823 1.142 24.322 1.00 95.44 100 ARG A C 1
ATOM 826 O O . ARG A 1 100 ? -12.398 1.295 25.393 1.00 95.44 100 ARG A O 1
ATOM 833 N N . LEU A 1 101 ? -12.484 1.162 23.165 1.00 94.94 101 LEU A N 1
ATOM 834 C CA . LEU A 1 101 ? -13.938 1.302 23.125 1.00 94.94 101 LEU A CA 1
ATOM 835 C C . LEU A 1 101 ? -14.630 0.136 23.842 1.00 94.94 101 LEU A C 1
ATOM 837 O O . LEU A 1 101 ? -15.587 0.389 24.565 1.00 94.94 101 LEU A O 1
ATOM 841 N N . VAL A 1 102 ? -14.122 -1.092 23.691 1.00 94.06 102 VAL A N 1
ATOM 842 C CA . VAL A 1 102 ? -14.612 -2.268 24.430 1.00 94.06 102 VAL A CA 1
ATOM 843 C C . VAL A 1 102 ? -14.416 -2.094 25.937 1.00 94.06 102 VAL A C 1
ATOM 845 O O . VAL A 1 102 ? -15.342 -2.365 26.695 1.00 94.06 102 VAL A O 1
ATOM 848 N N . ASP A 1 103 ? -13.252 -1.608 26.371 1.00 92.75 103 ASP A N 1
ATOM 849 C CA . ASP A 1 103 ? -12.929 -1.480 27.799 1.00 92.75 103 ASP A CA 1
ATOM 850 C C . ASP A 1 103 ? -13.730 -0.380 28.516 1.00 92.75 103 ASP A C 1
ATOM 852 O O . ASP A 1 103 ? -14.038 -0.502 29.703 1.00 92.75 103 ASP A O 1
ATOM 856 N N . PHE A 1 104 ? -14.036 0.722 27.824 1.00 93.88 104 PHE A N 1
ATOM 857 C CA . PHE A 1 104 ? -14.593 1.926 28.452 1.00 93.88 104 PHE A CA 1
ATOM 858 C C . PHE A 1 104 ? -16.087 2.145 28.211 1.00 93.88 104 PHE A C 1
ATOM 860 O O . PHE A 1 104 ? -16.699 2.953 28.918 1.00 93.88 104 PHE A O 1
ATOM 867 N N . THR A 1 105 ? -16.692 1.494 27.218 1.00 93.81 105 THR A N 1
ATOM 868 C CA . THR A 1 105 ? -18.118 1.694 26.949 1.00 93.81 105 THR A CA 1
ATOM 869 C C . THR A 1 105 ? -18.983 0.970 27.982 1.00 93.81 105 THR A C 1
ATOM 871 O O . THR A 1 105 ? -18.727 -0.166 28.364 1.00 93.81 105 THR A O 1
ATOM 874 N N . GLN A 1 106 ? -20.045 1.639 28.430 1.00 93.06 106 GLN A N 1
ATOM 875 C CA . GLN A 1 106 ? -21.075 1.052 29.298 1.00 93.06 106 GLN A CA 1
ATOM 876 C C . GLN A 1 106 ? -22.308 0.598 28.504 1.00 93.06 106 GLN A C 1
ATOM 878 O O . GLN A 1 106 ? -23.269 0.099 29.079 1.00 93.06 106 GLN A O 1
ATOM 883 N N . ASN A 1 107 ? -22.315 0.836 27.189 1.00 95.31 107 ASN A N 1
ATOM 884 C CA . ASN A 1 107 ? -23.402 0.450 26.302 1.00 95.31 107 ASN A CA 1
ATOM 885 C C . ASN A 1 107 ? -23.074 -0.895 25.640 1.00 95.31 107 ASN A C 1
ATOM 887 O O . ASN A 1 107 ? -22.127 -0.976 24.852 1.00 95.31 107 ASN A O 1
ATOM 891 N N . ASP A 1 108 ? -23.887 -1.908 25.935 1.00 93.06 108 ASP A N 1
ATOM 892 C CA . ASP A 1 108 ? -23.705 -3.283 25.460 1.00 93.06 108 ASP A CA 1
ATOM 893 C C . ASP A 1 108 ? -23.754 -3.412 23.931 1.00 93.06 108 ASP A C 1
ATOM 895 O O . ASP A 1 108 ? -22.975 -4.177 23.358 1.00 93.06 108 ASP A O 1
ATOM 899 N N . ASP A 1 109 ? -24.598 -2.634 23.246 1.00 94.88 109 ASP A N 1
ATOM 900 C CA . ASP A 1 109 ? -24.666 -2.646 21.780 1.00 94.88 109 ASP A CA 1
ATOM 901 C C . ASP A 1 109 ? -23.352 -2.129 21.182 1.00 94.88 109 ASP A C 1
ATOM 903 O O . ASP A 1 109 ? -22.790 -2.719 20.256 1.00 94.88 109 ASP A O 1
ATOM 907 N N . VAL A 1 110 ? -22.814 -1.043 21.748 1.00 93.62 110 VAL A N 1
ATOM 908 C CA . VAL A 1 110 ? -21.534 -0.461 21.318 1.00 93.62 110 VAL A CA 1
ATOM 909 C C . VAL A 1 110 ? -20.377 -1.423 21.599 1.00 93.62 110 VAL A C 1
ATOM 911 O O . VAL A 1 110 ? -19.533 -1.611 20.720 1.00 93.62 110 VAL A O 1
ATOM 914 N N . SER A 1 111 ? -20.361 -2.080 22.766 1.00 93.94 111 SER A N 1
ATOM 915 C CA . SER A 1 111 ? -19.400 -3.149 23.083 1.00 93.94 111 SER A CA 1
ATOM 916 C C . SER A 1 111 ? -19.456 -4.269 22.052 1.00 93.94 111 SER A C 1
ATOM 918 O O . SER A 1 111 ? -18.423 -4.699 21.539 1.00 93.94 111 SER A O 1
ATOM 920 N N . PHE A 1 112 ? -20.663 -4.731 21.714 1.00 94.56 112 PHE A N 1
ATOM 921 C CA . PHE A 1 112 ? -20.861 -5.803 20.748 1.00 94.56 112 PHE A CA 1
ATOM 922 C C . PHE A 1 112 ? -20.307 -5.427 19.369 1.00 94.56 112 PHE A C 1
ATOM 924 O O . PHE A 1 112 ? -19.526 -6.186 18.789 1.00 94.56 112 PHE A O 1
ATOM 931 N N . PHE A 1 113 ? -20.632 -4.235 18.858 1.00 96.31 113 PHE A N 1
ATOM 932 C CA . PHE A 1 113 ? -20.088 -3.766 17.580 1.00 96.31 113 PHE A CA 1
ATOM 933 C C . PHE A 1 113 ? -18.562 -3.622 17.609 1.00 96.31 113 PHE A C 1
ATOM 935 O O . PHE A 1 113 ? -17.895 -3.994 16.638 1.00 96.31 113 PHE A O 1
ATOM 942 N N . ALA A 1 114 ? -17.995 -3.135 18.714 1.00 96.25 114 ALA A N 1
ATOM 943 C CA . ALA A 1 114 ? -16.551 -3.015 18.878 1.00 96.25 114 ALA A CA 1
ATOM 944 C C . ALA A 1 114 ? -15.858 -4.392 18.871 1.00 96.25 114 ALA A C 1
ATOM 946 O O . ALA A 1 114 ? -14.862 -4.575 18.171 1.00 96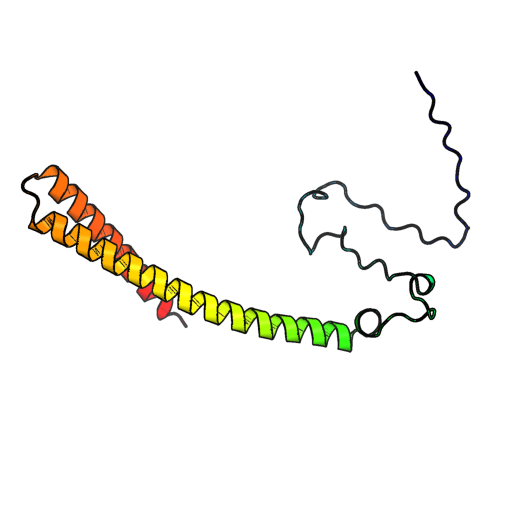.25 114 ALA A O 1
ATOM 947 N N . LEU A 1 115 ? -16.428 -5.401 19.536 1.00 96.56 115 LEU A N 1
ATOM 948 C CA . LEU A 1 115 ? -15.925 -6.780 19.501 1.00 96.56 115 LEU A CA 1
ATOM 949 C C . LEU A 1 115 ? -15.975 -7.387 18.091 1.00 96.56 115 LEU A C 1
ATOM 951 O O . LEU A 1 115 ? -15.003 -8.001 17.643 1.00 96.56 115 LEU A O 1
ATOM 955 N N . VAL A 1 116 ? -17.074 -7.181 17.356 1.00 96.94 116 VAL A N 1
ATOM 956 C CA . VAL A 1 116 ? -17.184 -7.618 15.953 1.00 96.94 116 VAL A CA 1
ATOM 957 C C . VAL A 1 116 ? -16.103 -6.955 15.098 1.00 96.94 116 VAL A C 1
ATOM 959 O O . VAL A 1 116 ? -15.463 -7.618 14.276 1.00 96.94 116 VAL A O 1
ATOM 962 N N . ARG A 1 117 ? -15.854 -5.659 15.310 1.00 96.81 117 ARG A N 1
ATOM 963 C CA . ARG A 1 117 ? -14.811 -4.915 14.601 1.00 96.81 117 ARG A CA 1
ATOM 964 C C . ARG A 1 117 ? -13.409 -5.429 14.934 1.00 96.81 117 ARG A C 1
ATOM 966 O O . ARG A 1 117 ? -12.628 -5.640 14.008 1.00 96.81 117 ARG A O 1
ATOM 973 N N . LEU A 1 118 ? -13.095 -5.704 16.202 1.00 96.56 118 LEU A N 1
ATOM 974 C CA . LEU A 1 118 ? -11.816 -6.315 16.593 1.00 96.56 118 LEU A CA 1
ATOM 975 C C . LEU A 1 118 ? -11.604 -7.668 15.918 1.00 96.56 118 LEU A C 1
ATOM 977 O O . LEU A 1 118 ? -10.529 -7.928 15.379 1.00 96.56 118 LEU A O 1
ATOM 981 N N . HIS A 1 119 ? -12.640 -8.506 15.874 1.00 96.31 119 HIS A N 1
ATOM 982 C CA . HIS A 1 119 ? -12.572 -9.790 15.185 1.00 96.31 119 HIS A CA 1
ATOM 983 C C . HIS A 1 119 ? -12.279 -9.622 13.680 1.00 96.31 119 HIS A C 1
ATOM 985 O O . HIS A 1 119 ? -11.467 -10.359 13.118 1.00 96.31 119 HIS A O 1
ATOM 991 N N . GLN A 1 120 ? -12.878 -8.628 13.014 1.00 96.56 120 GLN A N 1
ATOM 992 C CA . GLN A 1 120 ? -12.563 -8.311 11.613 1.00 96.56 120 GLN A CA 1
ATOM 993 C C . GLN A 1 120 ? -11.104 -7.873 11.430 1.00 96.56 120 GLN A C 1
ATOM 995 O O . GLN A 1 120 ? -10.420 -8.398 10.550 1.00 96.56 120 GLN A O 1
ATOM 1000 N N . LEU A 1 121 ? -10.616 -6.957 12.273 1.00 96.00 121 LEU A N 1
ATOM 1001 C CA . LEU A 1 121 ? -9.230 -6.478 12.232 1.00 96.00 121 LEU A CA 1
ATOM 1002 C C . LEU A 1 121 ? -8.236 -7.625 12.453 1.00 96.00 121 LEU A C 1
ATOM 1004 O O . LEU A 1 121 ? -7.246 -7.742 11.730 1.00 96.00 121 LEU A O 1
ATOM 1008 N N . TYR A 1 122 ? -8.529 -8.524 13.393 1.00 95.12 122 TYR A N 1
ATOM 1009 C CA . TYR A 1 122 ? -7.721 -9.716 13.631 1.00 95.12 122 TYR A CA 1
ATOM 1010 C C . TYR A 1 122 ? -7.664 -10.630 12.397 1.00 95.12 122 TYR A C 1
ATOM 1012 O O . TYR A 1 122 ? -6.588 -11.077 11.995 1.00 95.12 122 TYR A O 1
ATOM 1020 N N . ASN A 1 123 ? -8.802 -10.862 11.736 1.00 94.81 123 ASN A N 1
ATOM 1021 C CA . ASN A 1 123 ? -8.849 -11.664 10.512 1.00 94.81 123 ASN A CA 1
ATOM 1022 C C . ASN A 1 123 ? -8.031 -11.046 9.371 1.00 94.81 123 ASN A C 1
ATOM 1024 O O . ASN A 1 123 ? -7.366 -11.774 8.624 1.00 94.81 123 ASN A O 1
ATOM 1028 N N . TRP A 1 124 ? -8.034 -9.718 9.243 1.00 92.88 124 TRP A N 1
ATOM 1029 C CA . TRP A 1 124 ? -7.176 -9.023 8.283 1.00 92.88 124 TRP A CA 1
ATOM 1030 C C . TRP A 1 124 ? -5.698 -9.249 8.594 1.00 92.88 124 TRP A C 1
ATOM 1032 O O . TRP A 1 124 ? -4.961 -9.673 7.706 1.00 92.88 124 TRP A O 1
ATOM 1042 N N . LEU A 1 125 ? -5.288 -9.093 9.856 1.00 92.38 125 LEU A N 1
ATOM 1043 C CA . LEU A 1 125 ? -3.906 -9.315 10.286 1.00 92.38 125 LEU A CA 1
ATOM 1044 C C . LEU A 1 125 ? -3.429 -10.745 9.987 1.00 92.38 125 LEU A C 1
ATOM 1046 O O . LEU A 1 125 ? -2.340 -10.942 9.445 1.00 92.38 125 LEU A O 1
ATOM 1050 N N . VAL A 1 126 ? -4.253 -11.754 10.288 1.00 92.06 126 VAL A N 1
ATOM 1051 C CA . VAL A 1 126 ? -3.944 -13.161 9.984 1.00 92.06 126 VAL A CA 1
ATOM 1052 C C . VAL A 1 126 ? -3.798 -13.379 8.478 1.00 92.06 126 VAL A C 1
ATOM 1054 O O . VAL A 1 126 ? -2.888 -14.083 8.038 1.00 92.06 126 VAL A O 1
ATOM 1057 N N . THR A 1 127 ? -4.674 -12.775 7.676 1.00 90.44 127 THR A N 1
ATOM 1058 C CA . THR A 1 127 ? -4.638 -12.902 6.213 1.00 90.44 127 THR A CA 1
ATOM 1059 C C . THR A 1 127 ? -3.390 -12.249 5.625 1.00 90.44 127 THR A C 1
ATOM 1061 O O . THR A 1 127 ? -2.725 -12.849 4.7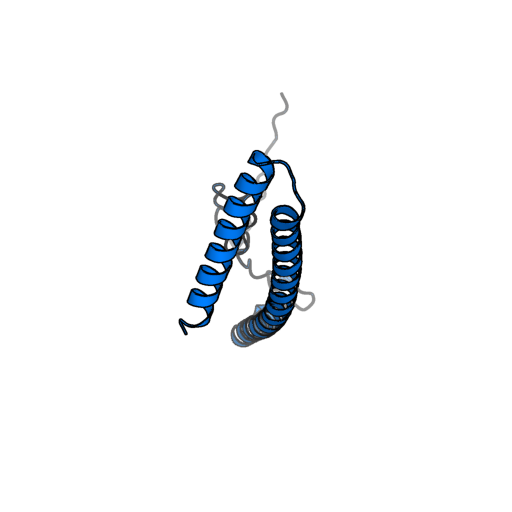80 1.00 90.44 127 THR A O 1
ATOM 1064 N N . TRP A 1 128 ? -3.035 -11.052 6.095 1.00 86.62 128 TRP A N 1
ATOM 1065 C CA . TRP A 1 128 ? -1.831 -10.339 5.668 1.00 86.62 128 TRP A CA 1
ATOM 1066 C C . TRP A 1 128 ? -0.565 -11.108 6.044 1.00 86.62 128 TRP A C 1
ATOM 1068 O O . TRP A 1 128 ? 0.303 -11.311 5.198 1.00 86.62 128 TRP A O 1
ATOM 1078 N N . ARG A 1 129 ? -0.507 -11.655 7.265 1.00 84.62 129 ARG A N 1
ATOM 1079 C CA . ARG A 1 129 ? 0.618 -12.478 7.721 1.00 84.62 129 ARG A CA 1
ATOM 1080 C C . ARG A 1 129 ? 0.777 -13.762 6.907 1.00 84.62 129 ARG A C 1
ATOM 1082 O O . ARG A 1 129 ? 1.893 -14.167 6.626 1.00 84.62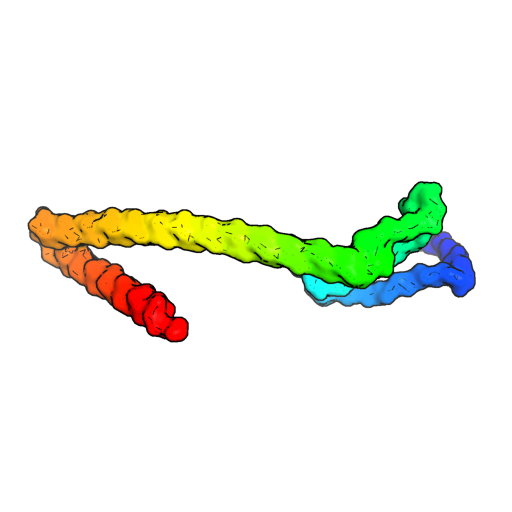 129 ARG A O 1
ATOM 1089 N N . LYS A 1 130 ? -0.310 -14.427 6.504 1.00 78.00 130 LYS A N 1
ATOM 1090 C CA . LYS A 1 130 ? -0.215 -15.644 5.673 1.00 78.00 130 LYS A CA 1
ATOM 1091 C C . LYS A 1 130 ? 0.397 -15.366 4.298 1.00 78.00 130 LYS A C 1
ATOM 1093 O O . LYS A 1 130 ? 1.168 -16.184 3.812 1.00 78.00 130 LYS A O 1
ATOM 1098 N N . LYS A 1 131 ? 0.084 -14.214 3.697 1.00 70.25 131 LYS A N 1
ATOM 1099 C CA . LYS A 1 131 ? 0.624 -13.816 2.388 1.00 70.25 131 LYS A CA 1
ATOM 1100 C C . LYS A 1 131 ? 2.103 -13.421 2.433 1.00 70.25 131 LYS A C 1
ATOM 1102 O O . LYS A 1 131 ? 2.781 -13.567 1.428 1.00 70.25 131 LYS A O 1
ATOM 1107 N N . SER A 1 132 ? 2.624 -12.970 3.577 1.00 59.91 132 SER A N 1
ATOM 1108 C CA . SER A 1 132 ? 4.039 -12.585 3.700 1.00 59.91 132 SER A CA 1
ATOM 1109 C C . SER A 1 132 ? 5.014 -13.766 3.817 1.00 59.91 132 SER A C 1
ATOM 1111 O O . SER A 1 132 ? 6.215 -13.557 3.703 1.00 59.91 132 SER A O 1
ATOM 1113 N N . PHE A 1 133 ? 4.531 -14.993 4.064 1.00 50.75 133 PHE A N 1
ATOM 1114 C CA . PHE A 1 133 ? 5.369 -16.198 4.217 1.00 50.75 133 PHE A CA 1
ATOM 1115 C C . PHE A 1 133 ? 5.243 -17.198 3.054 1.00 50.75 133 PHE A C 1
ATOM 1117 O O . PHE A 1 133 ? 5.778 -18.298 3.148 1.00 50.75 133 PHE A O 1
ATOM 1124 N N . SER A 1 134 ? 4.537 -16.853 1.972 1.00 47.78 134 SER A N 1
ATOM 1125 C CA . SER A 1 134 ? 4.375 -17.715 0.792 1.00 47.78 134 SER A CA 1
ATOM 1126 C C . SER A 1 134 ? 5.327 -17.335 -0.351 1.00 47.78 134 SER A C 1
ATOM 1128 O O . SER A 1 134 ? 4.881 -17.186 -1.490 1.00 47.78 134 SER A O 1
ATOM 1130 N N . HIS A 1 135 ? 6.606 -17.124 -0.033 1.00 41.78 135 HIS A N 1
ATOM 1131 C CA . HIS A 1 135 ? 7.681 -17.007 -1.022 1.00 41.78 135 HIS A CA 1
ATOM 1132 C C . HIS A 1 135 ? 8.407 -18.339 -1.179 1.00 41.78 135 HIS A C 1
ATOM 1134 O O . HIS A 1 135 ? 8.700 -18.965 -0.135 1.00 41.78 135 HIS A O 1
#

Radius of gyration: 29.71 Å; chains: 1; bounding box: 47×42×85 Å

Sequence (135 aa):
MVEYRRRSKIISRDAYIPPMLSKEGLYRLDVDQDIWEDTRGDVTDFPDGVLPPWLADASIKQGICTMQEIINCKEELEWCKVEHSNLWTWFSKEYTAVERLVDFTQNDDVSFFALVRLHQLYNWLVTWRKKSFSH

pLDDT: mean 79.4, std 18.15, range [32.28, 97.62]

Foldseek 3Di:
DDDDPPPPDPQPPPHDDDPDADPVCPPVPDCPGCVVVCPVPQLVVDPVSDDDCCRVPPVNVVVVVVVVVVVVVVVVVVVVVVVVVVVVVVLVVLLVVLVVQLVPDPDPVSNVVSVVVNVVSVVVVVVVVVVVPPD